Protein AF-A0A1I4RBH1-F1 (afdb_monomer_lite)

pLDDT: mean 84.4, std 18.64, range [40.0, 98.69]

Foldseek 3Di:
DPPVVVVVVVVVVVPPPPPPPPPDPPDPWFWEAEDEDDDVQKQKAWQDKQNHGDPGRGDDTDGFFKIKTKIKIKGKAWDADPVGDTDDIFIKIWIWIKDIDGGGIPWYKYWYWDDDRPDIWIFIATPVRDTDTTTDTPDMDGDD

Structure (mmCIF, N/CA/C/O backbone):
data_AF-A0A1I4RBH1-F1
#
_entry.id   AF-A0A1I4RBH1-F1
#
loop_
_atom_site.group_PDB
_atom_site.id
_atom_site.type_symbol
_atom_site.label_atom_id
_atom_site.label_alt_id
_atom_site.label_comp_id
_atom_site.label_asym_id
_atom_site.label_entity_id
_atom_site.label_seq_id
_atom_site.pdbx_PDB_ins_code
_atom_site.Cartn_x
_atom_site.Cartn_y
_atom_site.Cartn_z
_atom_site.occupancy
_atom_site.B_iso_or_equiv
_atom_site.auth_seq_id
_atom_site.auth_comp_id
_atom_site.auth_asym_id
_atom_site.auth_atom_id
_atom_site.pdbx_PDB_model_num
ATOM 1 N N . MET A 1 1 ? -71.402 20.480 -3.130 1.00 47.84 1 MET A N 1
ATOM 2 C CA . MET A 1 1 ? -70.540 19.330 -2.760 1.00 47.84 1 MET A CA 1
ATOM 3 C C . MET A 1 1 ? -69.214 19.268 -3.555 1.00 47.84 1 MET A C 1
ATOM 5 O O . MET A 1 1 ? -68.746 18.181 -3.854 1.00 47.84 1 MET A O 1
ATOM 9 N N . HIS A 1 2 ? -68.561 20.393 -3.903 1.00 45.41 2 HIS A N 1
ATOM 10 C CA . HIS A 1 2 ? -67.385 20.380 -4.813 1.00 45.41 2 HIS A CA 1
ATOM 11 C C . HIS A 1 2 ? -66.142 21.148 -4.323 1.00 45.41 2 HIS A C 1
ATOM 13 O O . HIS A 1 2 ? -65.119 21.128 -4.995 1.00 45.41 2 HIS A O 1
ATOM 19 N N . ARG A 1 3 ? -66.178 21.797 -3.149 1.00 41.53 3 ARG A N 1
ATOM 20 C CA . ARG A 1 3 ? -65.044 22.612 -2.660 1.00 41.53 3 ARG A CA 1
ATOM 21 C C . ARG A 1 3 ? -64.113 21.910 -1.659 1.00 41.53 3 ARG A C 1
ATOM 23 O O . ARG A 1 3 ? -63.042 22.428 -1.386 1.00 41.53 3 ARG A O 1
ATOM 30 N N . LEU A 1 4 ? -64.475 20.718 -1.176 1.00 43.75 4 LEU A N 1
ATOM 31 C CA . LEU A 1 4 ? -63.682 19.934 -0.209 1.00 43.75 4 LEU A CA 1
ATOM 32 C C . LEU A 1 4 ? -62.734 18.908 -0.863 1.00 43.75 4 LEU A C 1
ATOM 34 O O . LEU A 1 4 ? -61.844 18.388 -0.203 1.00 43.75 4 LEU A O 1
ATOM 38 N N . CYS A 1 5 ? -62.892 18.619 -2.161 1.00 40.44 5 CYS A N 1
ATOM 39 C CA . CYS A 1 5 ? -62.056 17.637 -2.867 1.00 40.44 5 CYS A CA 1
ATOM 40 C C . CYS A 1 5 ? -60.734 18.244 -3.385 1.00 40.44 5 CYS A C 1
ATOM 42 O O . CYS A 1 5 ? -59.743 17.535 -3.558 1.00 40.44 5 CYS A O 1
ATOM 44 N N . LEU A 1 6 ? -60.699 19.568 -3.592 1.00 40.00 6 LEU A N 1
ATOM 45 C CA . LEU A 1 6 ? -59.521 20.263 -4.122 1.00 40.00 6 LEU A CA 1
ATOM 46 C C . LEU A 1 6 ? -58.428 20.456 -3.060 1.00 40.00 6 LEU A C 1
ATOM 48 O O . LEU A 1 6 ? -57.246 20.384 -3.376 1.00 40.00 6 LEU A O 1
ATOM 52 N N . THR A 1 7 ? -58.811 20.654 -1.796 1.00 43.16 7 THR A N 1
ATOM 53 C CA . THR A 1 7 ? -57.859 20.818 -0.689 1.00 43.16 7 THR A CA 1
ATOM 54 C C . THR A 1 7 ? -57.212 19.494 -0.287 1.00 43.16 7 THR A C 1
ATOM 56 O O . THR A 1 7 ? -56.021 19.477 0.002 1.00 43.16 7 THR A O 1
ATOM 59 N N . TYR A 1 8 ? -57.936 18.370 -0.374 1.00 42.09 8 TYR A N 1
ATOM 60 C CA . TYR A 1 8 ? -57.414 17.047 -0.002 1.00 42.09 8 TYR A CA 1
ATOM 61 C C . TYR A 1 8 ? -56.321 16.529 -0.953 1.00 42.09 8 TYR A C 1
ATOM 63 O O . TYR A 1 8 ? -55.384 15.861 -0.522 1.00 42.09 8 TYR A O 1
ATOM 71 N N . ARG A 1 9 ? -56.384 16.878 -2.247 1.00 41.53 9 ARG A N 1
ATOM 72 C CA . ARG A 1 9 ? -55.347 16.494 -3.223 1.00 41.53 9 ARG A CA 1
ATOM 73 C C . ARG A 1 9 ? -54.033 17.261 -3.060 1.00 41.53 9 ARG A C 1
ATOM 75 O O . ARG A 1 9 ? -52.993 16.741 -3.448 1.00 41.53 9 ARG A O 1
ATOM 82 N N . ILE A 1 10 ? -54.065 18.462 -2.483 1.00 50.62 10 ILE A N 1
ATOM 83 C CA . ILE A 1 10 ? -52.866 19.296 -2.314 1.00 50.62 10 ILE A CA 1
ATOM 84 C C . ILE A 1 10 ? -52.103 18.901 -1.040 1.00 50.62 10 ILE A C 1
ATOM 86 O O . ILE A 1 10 ? -50.875 18.922 -1.033 1.00 50.62 10 ILE A O 1
ATOM 90 N N . THR A 1 11 ? -52.795 18.454 0.014 1.00 48.56 11 THR A N 1
ATOM 91 C CA . THR A 1 11 ? -52.140 18.074 1.280 1.00 48.56 11 THR A CA 1
ATOM 92 C C . THR A 1 11 ? -51.386 16.741 1.201 1.00 48.56 11 THR A C 1
ATOM 94 O O . THR A 1 11 ? -50.403 16.559 1.911 1.00 48.56 11 THR A O 1
ATOM 97 N N . VAL A 1 12 ? -51.781 15.821 0.313 1.00 52.69 12 VAL A N 1
ATOM 98 C CA . VAL A 1 12 ? -51.111 14.510 0.169 1.00 52.69 12 VAL A CA 1
ATOM 99 C C . VAL A 1 12 ? -49.799 14.606 -0.628 1.00 52.69 12 VAL A C 1
ATOM 101 O O . VAL A 1 12 ? -48.918 13.769 -0.460 1.00 52.69 12 VAL A O 1
ATOM 104 N N . LEU A 1 13 ? -49.609 15.653 -1.442 1.00 50.00 13 LEU A N 1
ATOM 105 C CA . LEU A 1 13 ? -48.399 15.807 -2.262 1.00 50.00 13 LEU A CA 1
ATOM 106 C C . LEU A 1 13 ? -47.188 16.360 -1.483 1.00 50.00 13 LEU A C 1
ATOM 108 O O . LEU A 1 13 ? -46.052 16.180 -1.911 1.00 50.00 13 LEU A O 1
ATOM 112 N N . LEU A 1 14 ? -47.411 17.012 -0.335 1.00 50.78 14 LEU A N 1
ATOM 113 C CA . LEU A 1 14 ? -46.341 17.593 0.491 1.00 50.78 14 LEU A CA 1
ATOM 114 C C . LEU A 1 14 ? -45.746 16.620 1.523 1.00 50.78 14 LEU A C 1
ATOM 116 O O . LEU A 1 14 ? -44.719 16.928 2.121 1.00 50.78 14 LEU A O 1
ATOM 120 N N . LEU A 1 15 ? -46.340 15.437 1.705 1.00 50.38 15 LEU A N 1
ATOM 121 C CA . LEU A 1 15 ? -45.905 14.444 2.696 1.00 50.38 15 LEU A CA 1
ATOM 122 C C . LEU A 1 15 ? -45.089 13.284 2.088 1.00 50.38 15 LEU A C 1
ATOM 124 O O . LEU A 1 15 ? -44.975 12.225 2.695 1.00 50.38 15 LEU A O 1
ATOM 128 N N . GLY A 1 16 ? -44.550 13.454 0.875 1.00 50.75 16 GLY A N 1
ATOM 129 C CA . GLY A 1 16 ? -43.801 12.411 0.156 1.00 50.75 16 GLY A CA 1
ATOM 130 C C . GLY A 1 16 ? -42.277 12.579 0.127 1.00 50.75 16 GLY A C 1
ATOM 131 O O . GLY A 1 16 ? -41.584 11.686 -0.349 1.00 50.75 16 GLY A O 1
ATOM 132 N N . LEU A 1 17 ? -41.731 13.703 0.608 1.00 58.59 17 LEU A N 1
ATOM 133 C CA . LEU A 1 17 ? -40.315 14.068 0.401 1.00 58.59 17 LEU A CA 1
ATOM 134 C C . LEU A 1 17 ? -39.402 13.891 1.628 1.00 58.59 17 LEU A C 1
ATOM 136 O O . LEU A 1 17 ? -38.249 14.308 1.600 1.00 58.59 17 LEU A O 1
ATOM 140 N N . LEU A 1 18 ? -39.873 13.241 2.694 1.00 58.62 18 LEU A N 1
ATOM 141 C CA . LEU A 1 18 ? -39.123 13.080 3.951 1.00 58.62 18 LEU A CA 1
ATOM 142 C C . LEU A 1 18 ? -38.600 11.657 4.193 1.00 58.62 18 LEU A C 1
ATOM 144 O O . LEU A 1 18 ? -38.509 11.207 5.329 1.00 58.62 18 LEU A O 1
ATOM 148 N N . VAL A 1 19 ? -38.193 10.954 3.135 1.00 54.59 19 VAL A N 1
ATOM 149 C CA . VAL A 1 19 ? -37.407 9.716 3.275 1.00 54.59 19 VAL A CA 1
ATOM 150 C C . VAL A 1 19 ? -36.052 9.911 2.608 1.00 54.59 19 VAL A C 1
ATOM 152 O O . VAL A 1 19 ? -35.710 9.304 1.598 1.00 54.59 19 VAL A O 1
ATOM 155 N N . CYS A 1 20 ? -35.257 10.805 3.192 1.00 55.03 20 CYS A N 1
ATOM 156 C CA . CYS A 1 20 ? -33.817 10.778 3.001 1.00 55.03 20 CYS A CA 1
ATOM 157 C C . CYS A 1 20 ? -33.286 9.621 3.860 1.00 55.03 20 CYS A C 1
ATOM 159 O O . CYS A 1 20 ? -32.873 9.816 5.001 1.00 55.03 20 CYS A O 1
ATOM 161 N N . SER A 1 21 ? -33.368 8.388 3.354 1.00 49.25 21 SER A N 1
ATOM 162 C CA . SER A 1 21 ? -32.674 7.246 3.954 1.00 49.25 21 SER A CA 1
ATOM 163 C C . SER A 1 21 ? -31.169 7.413 3.741 1.00 49.25 21 SER A C 1
ATOM 165 O O . SER A 1 21 ? -30.560 6.733 2.920 1.00 49.25 21 SER A O 1
ATOM 167 N N . ILE A 1 22 ? -30.549 8.328 4.488 1.00 58.50 22 ILE A N 1
ATOM 168 C CA . ILE A 1 22 ? -29.103 8.326 4.715 1.00 58.50 22 ILE A CA 1
ATOM 169 C C . ILE A 1 22 ? -28.840 7.216 5.736 1.00 58.50 22 ILE A C 1
ATOM 171 O O . ILE A 1 22 ? -28.573 7.449 6.909 1.00 58.50 22 ILE A O 1
ATOM 175 N N . THR A 1 23 ? -28.967 5.966 5.305 1.00 56.62 23 THR A N 1
ATOM 176 C CA . THR A 1 23 ? -28.411 4.828 6.042 1.00 56.62 23 THR A CA 1
ATOM 177 C C . THR A 1 23 ? -26.976 4.656 5.591 1.00 56.62 23 THR A C 1
ATOM 179 O O . THR A 1 23 ? -26.714 3.811 4.752 1.00 56.62 23 THR A O 1
ATOM 182 N N . LEU A 1 24 ? -26.064 5.480 6.106 1.00 57.91 24 LEU A N 1
ATOM 183 C CA . LEU A 1 24 ? -24.624 5.190 6.163 1.00 57.91 24 LEU A CA 1
ATOM 184 C C . LEU A 1 24 ? -23.987 6.052 7.262 1.00 57.91 24 LEU A C 1
ATOM 186 O O . LEU A 1 24 ? -23.116 6.877 7.013 1.00 57.91 24 LEU A O 1
ATOM 190 N N . ALA A 1 25 ? -24.440 5.866 8.499 1.00 54.72 25 ALA A N 1
ATOM 191 C CA . ALA A 1 25 ? -23.584 6.129 9.646 1.00 54.72 25 ALA A CA 1
ATOM 192 C C . ALA A 1 25 ? -22.989 4.777 10.044 1.00 54.72 25 ALA A C 1
ATOM 194 O O . ALA A 1 25 ? -23.582 4.035 10.827 1.00 54.72 25 ALA A O 1
ATOM 195 N N . SER A 1 26 ? -21.849 4.412 9.449 1.00 54.31 26 SER A N 1
ATOM 196 C CA . SER A 1 26 ? -20.964 3.481 10.141 1.00 54.31 26 SER A CA 1
ATOM 197 C C . SER A 1 26 ? -20.619 4.125 11.489 1.00 54.31 26 SER A C 1
ATOM 199 O O . SER A 1 26 ? -20.503 5.351 11.585 1.00 54.31 26 SER A O 1
ATOM 201 N N . SER A 1 27 ? -20.651 3.341 12.569 1.00 54.06 27 SER A N 1
ATOM 202 C CA . SER A 1 27 ? -20.648 3.913 13.916 1.00 54.06 27 SER A CA 1
ATOM 203 C C . SER A 1 27 ? -19.402 4.788 14.113 1.00 54.06 27 SER A C 1
ATOM 205 O O . SER A 1 27 ? -18.292 4.352 13.786 1.00 54.06 27 SER A O 1
ATOM 207 N N . PRO A 1 28 ? -19.547 6.028 14.621 1.00 50.75 28 PRO A N 1
ATOM 208 C CA . PRO A 1 28 ? -18.403 6.894 14.851 1.00 50.75 28 PRO A CA 1
ATOM 209 C C . PRO A 1 28 ? -17.527 6.254 15.933 1.00 50.75 28 PRO A C 1
ATOM 211 O O . PRO A 1 28 ? -17.866 6.280 17.112 1.00 50.75 28 PRO A O 1
ATOM 214 N N . GLY A 1 29 ? -16.421 5.633 15.519 1.00 56.47 29 GLY A N 1
ATOM 215 C CA . GLY A 1 29 ? -15.362 5.174 16.422 1.00 56.47 29 GLY A CA 1
ATOM 216 C C . GLY A 1 29 ? -14.904 3.722 16.281 1.00 56.47 29 GLY A C 1
ATOM 217 O O . GLY A 1 29 ? -13.880 3.392 16.867 1.00 56.47 29 GLY A O 1
ATOM 218 N N . SER A 1 30 ? -15.588 2.859 15.517 1.00 64.62 30 SER A N 1
ATOM 219 C CA . SER A 1 30 ? -15.127 1.467 15.299 1.00 64.62 30 SER A CA 1
ATOM 220 C C . SER A 1 30 ? -14.364 1.258 13.988 1.00 64.62 30 SER A C 1
ATOM 222 O O . SER A 1 30 ? -13.654 0.262 13.829 1.00 64.62 30 SER A O 1
ATOM 224 N N . ASP A 1 31 ? -14.489 2.210 13.066 1.00 82.38 31 ASP A N 1
ATOM 225 C CA . ASP A 1 31 ? -13.928 2.080 11.734 1.00 82.38 31 ASP A CA 1
ATOM 226 C C . ASP A 1 31 ? -12.428 2.390 11.695 1.00 82.38 31 ASP A C 1
ATOM 228 O O . ASP A 1 31 ? -11.896 3.259 12.392 1.00 82.38 31 ASP A O 1
ATOM 232 N N . VAL A 1 32 ? -11.759 1.683 10.799 1.00 91.75 32 VAL A N 1
ATOM 233 C CA . VAL A 1 32 ? -10.383 1.864 10.379 1.00 91.75 32 VAL A CA 1
ATOM 234 C C . VAL A 1 32 ? -10.383 2.498 9.001 1.00 91.75 32 VAL A C 1
ATOM 236 O O . VAL A 1 32 ? -11.044 2.023 8.073 1.00 91.75 32 VAL A O 1
ATOM 239 N N . THR A 1 33 ? -9.576 3.543 8.838 1.00 92.00 33 THR A N 1
ATOM 240 C CA . THR A 1 33 ? -9.376 4.169 7.530 1.00 92.00 33 THR A CA 1
ATOM 241 C C . THR A 1 33 ? -8.055 3.724 6.919 1.00 92.00 33 THR A C 1
ATOM 243 O O . THR A 1 33 ? -6.994 3.933 7.509 1.00 92.00 33 THR A O 1
ATOM 246 N N . LEU A 1 34 ? -8.107 3.194 5.695 1.00 95.88 34 LEU A N 1
ATOM 247 C CA . LEU A 1 34 ? -6.926 2.995 4.857 1.00 95.88 34 LEU A CA 1
ATOM 248 C C . LEU A 1 34 ? -6.906 3.974 3.693 1.00 95.88 34 LEU A C 1
ATOM 250 O O . LEU A 1 34 ? -7.843 4.038 2.897 1.00 95.88 34 LEU A O 1
ATOM 254 N N . GLN A 1 35 ? -5.791 4.680 3.547 1.00 96.88 35 GLN A N 1
ATOM 255 C CA . GLN A 1 35 ? -5.567 5.583 2.427 1.00 96.88 35 GLN A CA 1
ATOM 256 C C . GLN A 1 35 ? -4.493 5.032 1.494 1.00 96.88 35 GLN A C 1
ATOM 258 O O . GLN A 1 35 ? -3.407 4.654 1.926 1.00 96.88 35 GLN A O 1
ATOM 263 N N . LEU A 1 36 ? -4.792 5.021 0.197 1.00 98.12 36 LEU A N 1
ATOM 264 C CA . LEU A 1 36 ? -3.824 4.706 -0.850 1.00 98.12 36 LEU A CA 1
ATOM 265 C C . LEU A 1 36 ? -3.089 5.987 -1.245 1.00 98.12 36 LEU A C 1
ATOM 267 O O . LEU A 1 36 ? -3.721 6.957 -1.665 1.00 98.12 36 LEU A O 1
ATOM 271 N N . HIS A 1 37 ? -1.766 5.999 -1.110 1.00 96.44 37 HIS A N 1
ATOM 272 C CA . HIS A 1 37 ? -0.948 7.164 -1.422 1.00 96.44 37 HIS A CA 1
ATOM 273 C C . HIS A 1 37 ? -0.374 7.058 -2.839 1.00 96.44 37 HIS A C 1
ATOM 275 O O . HIS A 1 37 ? 0.657 6.421 -3.065 1.00 96.44 37 HIS A O 1
ATOM 281 N N . ASN A 1 38 ? -1.065 7.685 -3.789 1.00 94.69 38 ASN A N 1
ATOM 282 C CA . ASN A 1 38 ? -0.606 7.811 -5.171 1.00 94.69 38 ASN A CA 1
ATOM 283 C C . ASN A 1 38 ? 0.548 8.808 -5.276 1.00 94.69 38 ASN A C 1
ATOM 285 O O . ASN A 1 38 ? 0.616 9.777 -4.520 1.00 94.69 38 ASN A O 1
ATOM 289 N N . SER A 1 39 ? 1.440 8.586 -6.234 1.00 91.94 39 SER A N 1
ATOM 290 C CA . SER A 1 39 ? 2.561 9.480 -6.522 1.00 91.94 39 SER A CA 1
ATOM 291 C C . SER A 1 39 ? 2.802 9.556 -8.027 1.00 91.94 39 SER A C 1
ATOM 293 O O . SER A 1 39 ? 2.202 8.821 -8.812 1.00 91.94 39 SER A O 1
ATOM 295 N N . THR A 1 40 ? 3.652 10.480 -8.466 1.00 89.69 40 THR A N 1
ATOM 296 C CA . THR A 1 40 ? 3.926 10.669 -9.893 1.00 89.69 40 THR A CA 1
ATOM 297 C C . THR A 1 40 ? 4.404 9.366 -10.543 1.00 89.69 40 THR A C 1
ATOM 299 O O . 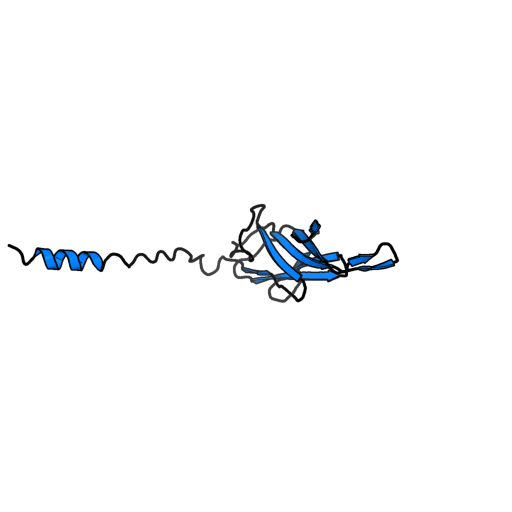THR A 1 40 ? 5.415 8.791 -10.142 1.00 89.69 40 THR A O 1
ATOM 302 N N . GLY A 1 41 ? 3.670 8.898 -11.557 1.00 90.25 41 GLY A N 1
ATOM 303 C CA . GLY A 1 41 ? 3.980 7.666 -12.291 1.00 90.25 41 GLY A CA 1
ATOM 304 C C . GLY A 1 41 ? 3.622 6.359 -11.567 1.00 90.25 41 GLY A C 1
ATOM 305 O O . GLY A 1 41 ? 3.990 5.293 -12.067 1.00 90.25 41 GLY A O 1
ATOM 306 N N . ILE A 1 42 ? 2.931 6.423 -10.419 1.00 95.50 42 ILE A N 1
ATOM 307 C CA . ILE A 1 42 ? 2.411 5.268 -9.675 1.00 95.50 42 ILE A CA 1
ATOM 308 C C . ILE A 1 42 ? 0.964 5.530 -9.239 1.00 95.50 42 ILE A C 1
ATOM 310 O O . ILE A 1 42 ? 0.681 6.401 -8.416 1.00 95.50 42 ILE A O 1
ATOM 314 N N . GLU A 1 43 ? 0.053 4.698 -9.728 1.00 97.19 43 GLU A N 1
ATOM 315 C CA . GLU A 1 43 ? -1.350 4.673 -9.342 1.00 97.19 43 GLU A CA 1
ATOM 316 C C . GLU A 1 43 ? -1.663 3.400 -8.541 1.00 97.19 43 GLU A C 1
ATOM 318 O O . GLU A 1 43 ? -1.409 2.277 -8.971 1.00 97.19 43 GLU A O 1
ATOM 323 N N . LEU A 1 44 ? -2.244 3.574 -7.362 1.00 98.12 44 LEU A N 1
ATOM 324 C CA . LEU A 1 44 ? -2.716 2.536 -6.462 1.00 98.12 44 LEU A CA 1
ATOM 325 C C . LEU A 1 44 ? -4.241 2.523 -6.454 1.00 98.12 44 LEU A C 1
ATOM 327 O O . LEU A 1 44 ? -4.892 3.556 -6.281 1.00 98.1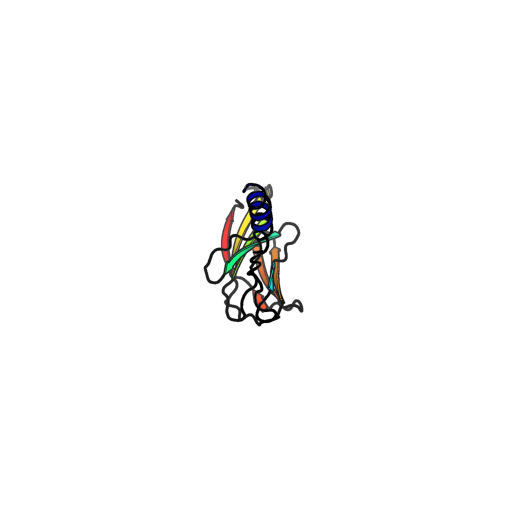2 44 LEU A O 1
ATOM 331 N N . ARG A 1 45 ? -4.814 1.326 -6.573 1.00 98.12 45 ARG A N 1
ATOM 332 C CA . ARG A 1 45 ? -6.253 1.089 -6.433 1.00 98.12 45 ARG A CA 1
ATOM 333 C C . ARG A 1 45 ? -6.521 -0.079 -5.501 1.00 98.12 45 ARG A C 1
ATOM 335 O O . ARG A 1 45 ? -5.795 -1.077 -5.513 1.00 98.12 45 ARG A O 1
ATOM 342 N N . ALA A 1 46 ? -7.601 0.019 -4.737 1.00 98.06 46 ALA A N 1
ATOM 343 C CA . ALA A 1 46 ? -8.105 -1.104 -3.963 1.00 98.06 46 ALA A CA 1
ATOM 344 C C . ALA A 1 46 ? -8.421 -2.274 -4.905 1.00 98.06 46 ALA A C 1
ATOM 346 O O . ALA A 1 46 ? -9.019 -2.079 -5.963 1.00 98.06 46 ALA A O 1
ATOM 347 N N . TRP A 1 47 ? -7.999 -3.488 -4.538 1.00 97.94 47 TRP A N 1
ATOM 348 C CA . TRP A 1 47 ? -8.236 -4.670 -5.366 1.00 97.94 47 TRP A CA 1
ATOM 349 C C . TRP A 1 47 ? -9.080 -5.721 -4.662 1.00 97.94 47 TRP A C 1
ATOM 351 O O . TRP A 1 47 ? -10.174 -6.031 -5.135 1.00 97.94 47 TRP A O 1
ATOM 361 N N . ARG A 1 48 ? -8.617 -6.259 -3.527 1.00 98.31 48 ARG A N 1
ATOM 362 C CA . ARG A 1 48 ? -9.404 -7.206 -2.724 1.00 98.31 48 ARG A CA 1
ATOM 363 C C . ARG A 1 48 ? -9.274 -6.928 -1.234 1.00 98.31 48 ARG A C 1
ATOM 365 O O . ARG A 1 48 ? -8.206 -6.549 -0.763 1.00 98.31 48 ARG A O 1
ATOM 372 N N . ILE A 1 49 ? -10.359 -7.178 -0.506 1.00 98.00 49 ILE A N 1
ATOM 373 C CA . ILE A 1 49 ? -10.387 -7.242 0.960 1.00 98.00 49 ILE A CA 1
ATOM 374 C C . ILE A 1 49 ? -10.885 -8.628 1.328 1.00 98.00 49 ILE A C 1
ATOM 376 O O . ILE A 1 49 ? -11.962 -9.025 0.891 1.00 98.00 49 ILE A O 1
ATOM 380 N N . ASN A 1 50 ? -10.102 -9.386 2.091 1.00 97.31 50 ASN A N 1
ATOM 381 C CA . ASN A 1 50 ? -10.455 -10.740 2.524 1.00 97.31 50 ASN A CA 1
ATOM 382 C C . ASN A 1 50 ? -10.872 -11.641 1.348 1.00 97.31 50 ASN A C 1
ATOM 384 O O . ASN A 1 50 ? -11.786 -12.455 1.444 1.00 97.31 50 ASN A O 1
ATOM 388 N N . GLY A 1 51 ? -10.206 -11.468 0.202 1.00 97.31 51 GLY A N 1
ATOM 389 C CA . GLY A 1 51 ? -10.507 -12.204 -1.022 1.00 97.31 51 GLY A CA 1
ATOM 390 C C . GLY A 1 51 ? -11.732 -11.708 -1.798 1.00 97.31 51 GLY A C 1
ATOM 391 O O . GLY A 1 51 ? -12.006 -12.266 -2.854 1.00 97.31 51 GLY A O 1
ATOM 392 N N . GLN A 1 52 ? -12.424 -10.650 -1.372 1.00 97.81 52 GLN A N 1
ATOM 393 C CA . GLN A 1 52 ? -13.555 -10.052 -2.093 1.00 97.81 52 GLN A CA 1
ATOM 394 C C . GLN A 1 52 ? -13.105 -8.880 -2.965 1.00 97.81 52 GLN A C 1
ATOM 396 O O . GLN A 1 52 ? -12.455 -7.955 -2.473 1.00 97.81 52 GLN A O 1
ATOM 401 N N . ALA A 1 53 ? -13.454 -8.914 -4.253 1.00 96.94 53 ALA A N 1
ATOM 402 C CA . ALA A 1 53 ? -13.081 -7.878 -5.212 1.00 96.94 53 ALA A CA 1
ATOM 403 C C . ALA A 1 53 ? -13.738 -6.533 -4.883 1.00 96.94 53 ALA A C 1
ATOM 405 O O . ALA A 1 53 ? -14.931 -6.460 -4.599 1.00 96.94 53 ALA A O 1
ATOM 406 N N . GLN A 1 54 ? -12.945 -5.471 -4.955 1.00 96.25 54 GLN A N 1
ATOM 407 C CA . GLN A 1 54 ? -13.399 -4.105 -4.753 1.00 96.25 54 GLN A CA 1
ATOM 408 C C . GLN A 1 54 ? -13.687 -3.455 -6.104 1.00 96.25 54 GLN A C 1
ATOM 410 O O . GLN A 1 54 ? -12.927 -3.611 -7.058 1.00 96.25 54 GLN A O 1
ATOM 415 N N . ARG A 1 55 ? -14.809 -2.736 -6.190 1.00 91.56 55 ARG A N 1
ATOM 416 C CA . ARG A 1 55 ? -15.192 -1.975 -7.395 1.00 91.56 55 ARG A CA 1
ATOM 417 C C . ARG A 1 55 ? -14.694 -0.533 -7.364 1.00 91.56 55 ARG A C 1
ATOM 419 O O . ARG A 1 55 ? -14.607 0.106 -8.405 1.00 91.56 55 ARG A O 1
ATOM 426 N N . GLN A 1 56 ? -14.410 -0.025 -6.170 1.00 93.25 56 GLN A N 1
ATOM 427 C CA . GLN A 1 56 ? -14.017 1.359 -5.945 1.00 93.25 56 GLN A CA 1
ATOM 428 C C . GLN A 1 56 ? -12.500 1.522 -6.030 1.00 93.25 56 GLN A C 1
ATOM 430 O O . GLN A 1 56 ? -11.744 0.586 -5.781 1.00 93.25 56 GLN A O 1
ATOM 435 N N . LEU A 1 57 ? -12.051 2.742 -6.335 1.00 94.75 57 LEU A N 1
ATOM 436 C CA . LEU A 1 57 ? -10.623 3.078 -6.379 1.00 94.75 57 LEU A CA 1
ATOM 437 C C . LEU A 1 57 ? -9.966 3.022 -4.992 1.00 94.75 57 LEU A C 1
ATOM 439 O O . LEU A 1 57 ? -8.773 2.755 -4.880 1.00 94.75 57 LEU A O 1
ATOM 443 N N . ARG A 1 58 ? -10.744 3.273 -3.936 1.00 96.38 58 ARG A N 1
ATOM 444 C CA . ARG A 1 58 ? -10.299 3.338 -2.539 1.00 96.38 58 ARG A CA 1
ATOM 445 C C . ARG A 1 58 ? -10.889 2.176 -1.750 1.00 96.38 58 ARG A C 1
ATOM 447 O O . ARG A 1 58 ? -11.934 1.645 -2.122 1.00 96.38 58 ARG A O 1
ATOM 454 N N . PHE A 1 59 ? -10.241 1.812 -0.648 1.00 95.62 59 PHE A N 1
ATOM 455 C CA . PHE A 1 59 ? -10.861 0.906 0.309 1.00 95.62 59 PHE A CA 1
ATOM 456 C C . PHE A 1 59 ? -12.021 1.622 1.020 1.00 95.62 59 PHE A C 1
ATOM 458 O O . PHE A 1 59 ? -11.889 2.810 1.331 1.00 95.62 59 PHE A O 1
ATOM 465 N N . PRO A 1 60 ? -13.153 0.940 1.261 1.00 93.19 60 PRO A N 1
ATOM 466 C CA . PRO A 1 60 ? -14.160 1.442 2.186 1.00 93.19 60 PRO A CA 1
ATOM 467 C C . PRO A 1 60 ? -13.586 1.490 3.615 1.00 93.19 60 PRO A C 1
ATOM 469 O O . PRO A 1 60 ? -12.568 0.841 3.881 1.00 93.19 60 PRO A O 1
ATOM 472 N N . PRO A 1 61 ? -14.237 2.211 4.544 1.00 90.75 61 PRO A N 1
ATOM 473 C CA . PRO A 1 61 ? -13.979 2.035 5.968 1.00 90.75 61 PRO A CA 1
ATOM 474 C C . PRO A 1 61 ? -14.066 0.550 6.339 1.00 90.75 61 PRO A C 1
ATOM 476 O O . PRO A 1 61 ? -14.971 -0.157 5.886 1.00 90.75 61 PRO A O 1
ATOM 479 N N . LEU A 1 62 ? -13.092 0.068 7.108 1.00 92.81 62 LEU A N 1
ATOM 480 C CA . LEU A 1 62 ? -13.038 -1.319 7.568 1.00 92.81 62 LEU A CA 1
ATOM 481 C C . LEU A 1 62 ? -13.359 -1.383 9.049 1.00 92.81 62 LEU A C 1
ATOM 483 O O . LEU A 1 62 ? -13.071 -0.453 9.783 1.00 92.81 62 LEU A O 1
ATOM 487 N N . GLN A 1 63 ? -13.900 -2.502 9.503 1.00 92.81 63 GLN A N 1
ATOM 488 C CA . GLN A 1 63 ? -13.975 -2.768 10.935 1.00 92.81 63 GLN A CA 1
ATOM 489 C C . GLN A 1 63 ? -12.575 -3.066 11.491 1.00 92.81 63 GLN A C 1
ATOM 491 O O . GLN A 1 63 ? -11.657 -3.401 10.743 1.00 92.81 63 GLN A O 1
ATOM 496 N N . ALA A 1 64 ? -12.402 -2.946 12.805 1.00 94.62 64 ALA A N 1
ATOM 497 C CA . ALA A 1 64 ? -11.184 -3.412 13.459 1.00 94.62 64 ALA A CA 1
ATOM 498 C C . ALA A 1 64 ? -11.057 -4.945 13.385 1.00 94.62 64 ALA A C 1
ATOM 500 O O . ALA A 1 64 ? -12.057 -5.665 13.404 1.00 94.62 64 ALA A O 1
ATOM 501 N N . GLY A 1 65 ? -9.821 -5.443 13.351 1.00 95.19 65 GLY A N 1
ATOM 502 C CA . GLY A 1 65 ? -9.511 -6.870 13.285 1.00 95.19 65 GLY A CA 1
ATOM 503 C C . GLY A 1 65 ? -8.539 -7.229 12.165 1.00 95.19 65 GLY A C 1
ATOM 504 O O . GLY A 1 65 ? -7.882 -6.370 11.576 1.00 95.19 65 GLY A O 1
ATOM 505 N N . GLU A 1 66 ? -8.413 -8.528 11.896 1.00 97.25 66 GLU A N 1
ATOM 506 C CA . GLU A 1 66 ? -7.497 -9.034 10.877 1.00 97.25 66 GLU A CA 1
ATOM 507 C C . GLU A 1 66 ? -8.075 -8.892 9.464 1.00 97.25 66 GLU A C 1
ATOM 509 O O . GLU A 1 66 ? -9.182 -9.349 9.166 1.00 97.25 66 GLU A O 1
ATOM 514 N N . HIS A 1 67 ? -7.281 -8.316 8.562 1.00 97.38 67 HIS A N 1
ATOM 515 C CA . HIS A 1 67 ? -7.615 -8.193 7.151 1.00 97.38 67 HIS A CA 1
ATOM 516 C C . HIS A 1 67 ? -6.487 -8.687 6.248 1.00 97.38 67 HIS A C 1
ATOM 518 O O . HIS A 1 67 ? -5.306 -8.419 6.466 1.00 97.38 67 HIS A O 1
ATOM 524 N N . ARG A 1 68 ? -6.876 -9.355 5.160 1.00 97.62 68 ARG A N 1
ATOM 525 C CA . ARG A 1 68 ? -6.017 -9.623 4.004 1.00 97.62 68 ARG A CA 1
ATOM 526 C C . ARG A 1 68 ? -6.320 -8.604 2.919 1.00 97.62 68 ARG A C 1
ATOM 528 O O . ARG A 1 68 ? -7.433 -8.573 2.392 1.00 97.62 68 ARG A O 1
ATOM 535 N N . LEU A 1 69 ? -5.328 -7.788 2.586 1.00 98.50 69 LEU A N 1
ATOM 536 C CA . LEU A 1 69 ? -5.479 -6.671 1.663 1.00 98.50 69 LEU A CA 1
ATOM 537 C C . LEU A 1 69 ? -4.658 -6.905 0.399 1.00 98.50 69 LEU A C 1
ATOM 539 O O . LEU A 1 69 ? -3.476 -7.246 0.456 1.00 98.50 69 LEU A O 1
ATOM 543 N N . GLU A 1 70 ? -5.288 -6.667 -0.745 1.00 98.69 70 GLU A N 1
ATOM 544 C CA . GLU A 1 70 ? -4.616 -6.633 -2.037 1.00 98.69 70 GLU A CA 1
ATOM 545 C C . GLU A 1 70 ? -4.830 -5.281 -2.704 1.00 98.69 70 GLU A C 1
ATOM 547 O O . GLU A 1 70 ? -5.941 -4.739 -2.721 1.00 98.69 70 GLU A O 1
ATOM 552 N N . VAL A 1 71 ? -3.759 -4.766 -3.298 1.00 98.56 71 VAL A N 1
ATOM 553 C CA . VAL A 1 71 ? -3.717 -3.463 -3.956 1.00 98.56 71 VAL A CA 1
ATOM 554 C C . VAL A 1 71 ? -3.222 -3.650 -5.375 1.00 98.56 71 VAL A C 1
ATOM 556 O O . VAL A 1 71 ? -2.210 -4.304 -5.619 1.00 98.56 71 VAL A O 1
ATOM 559 N N . ARG A 1 72 ? -3.932 -3.057 -6.326 1.00 98.12 72 ARG A N 1
ATOM 560 C CA . ARG A 1 72 ? -3.473 -2.961 -7.703 1.00 98.12 72 ARG A CA 1
ATOM 561 C C . ARG A 1 72 ? -2.558 -1.748 -7.814 1.00 98.12 72 ARG A C 1
ATOM 563 O O . ARG A 1 72 ? -3.009 -0.629 -7.602 1.00 98.12 72 ARG A O 1
ATOM 570 N N . MET A 1 73 ? -1.299 -1.981 -8.159 1.00 97.62 73 MET A N 1
ATOM 571 C CA . MET A 1 73 ? -0.309 -0.951 -8.456 1.00 97.62 73 MET A CA 1
ATOM 572 C C . MET A 1 73 ? -0.101 -0.884 -9.968 1.00 97.62 73 MET A C 1
ATOM 574 O O . MET A 1 73 ? 0.368 -1.844 -10.575 1.00 97.62 73 MET A O 1
ATOM 578 N N . HIS A 1 74 ? -0.452 0.243 -10.569 1.00 97.00 74 HIS A N 1
ATOM 579 C CA . HIS A 1 74 ? -0.261 0.553 -11.977 1.00 97.00 74 HIS A CA 1
ATOM 580 C C . HIS A 1 74 ? 0.834 1.612 -12.103 1.00 97.00 74 HIS A C 1
ATOM 582 O O . HIS A 1 74 ? 0.764 2.663 -11.474 1.00 97.00 74 HIS A O 1
ATOM 588 N N . TYR A 1 75 ? 1.895 1.317 -12.842 1.00 95.69 75 TYR A N 1
ATOM 589 C CA . TYR A 1 75 ? 3.068 2.180 -12.900 1.00 95.69 75 TYR A CA 1
ATOM 590 C C . TYR A 1 75 ? 3.790 2.054 -14.232 1.00 95.69 75 TYR A C 1
ATOM 592 O O . TYR A 1 75 ? 3.791 1.001 -14.866 1.00 95.69 75 TYR A O 1
ATOM 600 N N . GLU A 1 76 ? 4.435 3.132 -14.648 1.00 91.44 76 GLU A N 1
ATOM 601 C CA . GLU A 1 76 ? 5.225 3.139 -15.874 1.00 91.44 76 GLU A CA 1
ATOM 602 C C . GLU A 1 76 ? 6.540 2.367 -15.670 1.00 91.44 76 GLU A C 1
ATOM 604 O O . GLU A 1 76 ? 7.144 2.429 -14.601 1.00 91.44 76 GLU A O 1
ATOM 609 N N . ILE A 1 77 ? 7.026 1.633 -16.664 1.00 90.56 77 ILE A N 1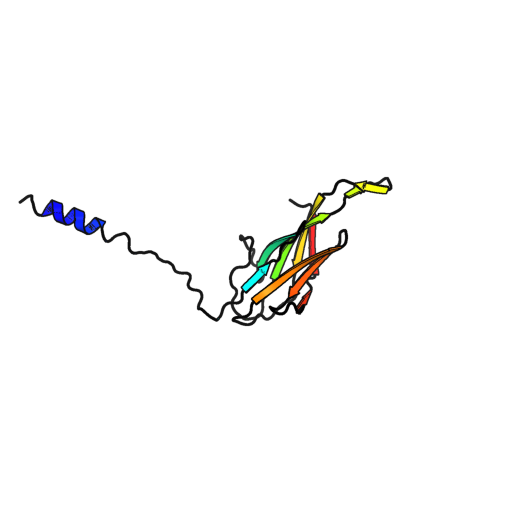
ATOM 610 C CA . ILE A 1 77 ? 8.370 1.049 -16.645 1.00 90.56 77 ILE A CA 1
ATOM 611 C C . ILE A 1 77 ? 9.136 1.430 -17.905 1.00 90.56 77 ILE A C 1
ATOM 613 O O . ILE A 1 77 ? 8.536 1.502 -18.978 1.00 90.56 77 ILE A O 1
ATOM 617 N N . PRO A 1 78 ? 10.464 1.625 -17.808 1.00 85.94 78 PRO A N 1
ATOM 618 C CA . PRO A 1 78 ? 11.274 1.874 -18.988 1.00 85.94 78 PRO A CA 1
ATOM 619 C C . PRO A 1 78 ? 11.239 0.657 -19.922 1.00 85.94 78 PRO A C 1
ATOM 621 O O . PRO A 1 78 ? 11.406 -0.499 -19.497 1.00 85.94 78 PRO A O 1
ATOM 624 N N . GLY A 1 79 ? 11.039 0.925 -21.212 1.00 82.88 79 GLY A N 1
ATOM 625 C CA . GLY A 1 79 ? 11.170 -0.078 -22.258 1.00 82.88 79 GLY A CA 1
ATOM 626 C C . GLY A 1 79 ? 12.611 -0.557 -22.402 1.00 82.88 79 GLY A C 1
ATOM 627 O O . GLY A 1 79 ? 13.560 0.132 -22.030 1.00 82.88 79 GLY A O 1
ATOM 628 N N . TRP A 1 80 ? 12.785 -1.743 -22.983 1.00 77.38 80 TRP A N 1
ATOM 629 C CA . TRP A 1 80 ? 14.104 -2.272 -23.332 1.00 77.38 80 TRP A CA 1
ATOM 630 C C . TRP A 1 80 ? 14.116 -2.727 -24.788 1.00 77.38 80 TRP A C 1
ATOM 632 O O . TRP A 1 80 ? 13.250 -3.505 -25.192 1.00 77.38 80 TRP A O 1
ATOM 642 N N . ARG A 1 81 ? 15.090 -2.259 -25.574 1.00 78.69 81 ARG A N 1
ATOM 643 C CA . ARG A 1 81 ? 15.290 -2.693 -26.966 1.00 78.69 81 ARG A CA 1
ATOM 644 C C . ARG A 1 81 ? 16.250 -3.884 -27.016 1.00 78.69 81 ARG A C 1
ATOM 646 O O . ARG A 1 81 ? 17.245 -3.921 -26.299 1.00 78.69 81 ARG A O 1
ATOM 653 N N . ARG A 1 82 ? 15.990 -4.845 -27.914 1.00 72.06 82 ARG A N 1
ATOM 654 C CA . ARG A 1 82 ? 16.842 -6.043 -28.102 1.00 72.06 82 ARG A CA 1
ATOM 655 C C . ARG A 1 82 ? 18.285 -5.713 -28.513 1.00 72.06 82 ARG A C 1
ATOM 657 O O . ARG A 1 82 ? 19.166 -6.514 -28.242 1.00 72.06 82 ARG A O 1
ATOM 664 N N . SER A 1 83 ? 18.523 -4.550 -29.120 1.00 81.69 83 SER A N 1
ATOM 665 C CA . SER A 1 83 ? 19.845 -4.064 -29.544 1.00 81.69 83 SER A CA 1
ATOM 666 C C . SER A 1 83 ? 20.693 -3.458 -28.416 1.00 81.69 83 SER A C 1
ATOM 668 O O . SER A 1 83 ? 21.786 -2.979 -28.689 1.00 81.69 83 SER A O 1
ATOM 670 N N . GLY A 1 84 ? 20.196 -3.445 -27.172 1.00 63.66 84 GLY A N 1
ATOM 671 C CA . GLY A 1 84 ? 20.802 -2.693 -26.074 1.00 63.66 84 GLY A CA 1
ATOM 672 C C . GLY A 1 84 ? 20.414 -1.217 -26.165 1.00 63.66 84 GLY A C 1
ATOM 673 O O . GLY A 1 84 ? 20.782 -0.517 -27.102 1.00 63.66 84 GLY A O 1
ATOM 674 N N . GLY A 1 85 ? 19.596 -0.750 -25.223 1.00 76.38 85 GLY A N 1
ATOM 675 C CA . GLY A 1 85 ? 19.120 0.633 -25.179 1.00 76.38 85 GLY A CA 1
ATOM 676 C C . GLY A 1 85 ? 17.728 0.761 -24.568 1.00 76.38 85 GLY A C 1
ATOM 677 O O . GLY A 1 85 ? 16.964 -0.210 -24.498 1.00 76.38 85 GLY A O 1
ATOM 678 N N . PHE A 1 86 ? 17.391 1.977 -24.136 1.00 77.38 86 PHE A N 1
ATOM 679 C CA . PHE A 1 86 ? 16.060 2.289 -23.626 1.00 77.38 86 PHE A CA 1
ATOM 680 C C . PHE A 1 86 ? 15.035 2.251 -24.769 1.00 77.38 86 PHE A C 1
ATOM 682 O O . PHE A 1 86 ? 15.216 2.836 -25.840 1.00 77.38 86 PHE A O 1
ATOM 689 N N . GLY A 1 87 ? 13.973 1.483 -24.552 1.00 82.31 87 GLY A N 1
ATOM 690 C CA . GLY A 1 87 ? 12.785 1.470 -25.398 1.00 82.31 87 GLY A CA 1
ATOM 691 C C . GLY A 1 87 ? 11.736 2.444 -24.881 1.00 82.31 87 GLY A C 1
ATOM 692 O O . GLY A 1 87 ? 11.913 3.059 -23.831 1.00 82.31 87 GLY A O 1
ATOM 693 N N . GLU A 1 88 ? 10.623 2.538 -25.598 1.00 86.75 88 GLU A N 1
ATOM 694 C CA . GLU A 1 88 ? 9.468 3.308 -25.142 1.00 86.75 88 GLU A CA 1
ATOM 695 C C . GLU A 1 88 ? 8.961 2.770 -23.803 1.00 86.75 88 GLU A C 1
ATOM 697 O O . GLU A 1 88 ? 8.836 1.555 -23.590 1.00 86.75 88 GLU A O 1
ATOM 702 N N . SER A 1 89 ? 8.713 3.693 -22.880 1.00 88.38 89 SER A N 1
ATOM 703 C CA . SER A 1 89 ? 8.079 3.362 -21.618 1.00 88.38 89 SER A CA 1
ATOM 704 C C . SER A 1 89 ? 6.685 2.801 -21.858 1.00 88.38 89 SER A C 1
ATOM 706 O O . SER A 1 89 ? 5.984 3.188 -22.790 1.00 88.38 89 SER A O 1
ATOM 708 N N . HIS A 1 90 ? 6.278 1.878 -21.001 1.00 89.19 90 HIS A N 1
ATOM 709 C CA . HIS A 1 90 ? 4.940 1.306 -21.042 1.00 89.19 90 HIS A CA 1
ATOM 710 C C . HIS A 1 90 ? 4.428 1.075 -19.631 1.00 89.19 90 HIS A C 1
ATOM 712 O O . HIS A 1 90 ? 5.196 0.931 -18.677 1.00 89.19 90 HIS A O 1
ATOM 718 N N . TRP A 1 91 ? 3.110 1.023 -19.497 1.00 92.62 91 TRP A N 1
ATOM 719 C CA . TRP A 1 91 ? 2.472 0.759 -18.221 1.00 92.62 91 TRP A CA 1
ATOM 720 C C . TRP A 1 91 ? 2.547 -0.719 -17.846 1.00 92.62 91 TRP A C 1
ATOM 722 O O . TRP A 1 91 ? 2.403 -1.620 -18.678 1.00 92.62 91 TRP A O 1
ATOM 732 N N . ARG A 1 92 ? 2.739 -0.966 -16.554 1.00 94.12 92 ARG A N 1
ATOM 733 C CA . ARG A 1 92 ? 2.731 -2.280 -15.922 1.00 94.12 92 ARG A CA 1
ATOM 734 C C . ARG A 1 92 ? 1.747 -2.265 -14.765 1.00 94.12 92 ARG A C 1
ATOM 736 O O . ARG A 1 92 ? 1.717 -1.323 -13.979 1.00 94.12 9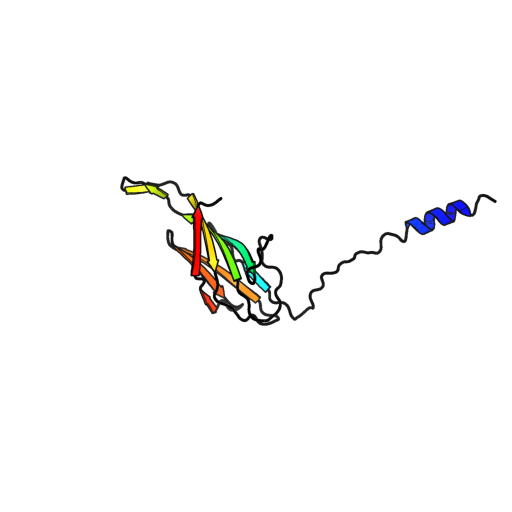2 ARG A O 1
ATOM 743 N N . THR A 1 93 ? 0.978 -3.338 -14.637 1.00 97.19 93 THR A N 1
ATOM 744 C CA . THR A 1 93 ? 0.065 -3.535 -13.510 1.00 97.19 93 THR A CA 1
ATOM 745 C C . THR A 1 93 ? 0.529 -4.716 -12.682 1.00 97.19 93 THR A C 1
ATOM 747 O O . THR A 1 93 ? 0.721 -5.810 -13.210 1.00 97.19 93 THR A O 1
ATOM 750 N N . CYS A 1 94 ? 0.662 -4.519 -11.377 1.00 97.62 94 CYS A N 1
ATOM 751 C CA . CYS A 1 94 ? 0.933 -5.576 -10.417 1.00 97.62 94 CYS A CA 1
ATOM 752 C C . CYS A 1 94 ? -0.157 -5.629 -9.347 1.00 97.62 94 CYS A C 1
ATOM 754 O O . CYS A 1 94 ? -0.685 -4.603 -8.924 1.00 97.62 94 CYS A O 1
ATOM 756 N N . ILE A 1 95 ? -0.489 -6.837 -8.902 1.00 98.12 95 ILE A N 1
ATOM 757 C CA . ILE A 1 95 ? -1.300 -7.067 -7.711 1.00 98.12 95 ILE A CA 1
ATOM 758 C C . ILE A 1 95 ? -0.336 -7.316 -6.558 1.00 98.12 95 ILE A C 1
ATOM 760 O O . ILE A 1 95 ? 0.413 -8.294 -6.564 1.00 98.12 95 ILE A O 1
ATOM 764 N N . MET A 1 96 ? -0.349 -6.405 -5.595 1.00 98.56 96 MET A N 1
ATOM 765 C CA . MET A 1 96 ? 0.468 -6.436 -4.389 1.00 98.56 96 MET A CA 1
ATOM 766 C C . MET A 1 96 ? -0.383 -6.982 -3.247 1.00 98.56 96 MET A C 1
ATOM 768 O O . MET A 1 96 ? -1.489 -6.491 -3.020 1.00 98.56 96 MET A O 1
ATOM 772 N N . GLN A 1 97 ? 0.116 -7.982 -2.529 1.00 98.62 97 GLN A N 1
ATOM 773 C CA . GLN A 1 97 ? -0.588 -8.615 -1.420 1.00 98.62 97 GLN A CA 1
ATOM 774 C C . GLN A 1 97 ? 0.130 -8.307 -0.109 1.00 98.62 97 GLN A C 1
ATOM 776 O O . GLN A 1 97 ? 1.299 -8.652 0.063 1.00 98.62 97 GLN A O 1
ATOM 781 N N . LEU A 1 98 ? -0.570 -7.665 0.823 1.00 98.50 98 LEU A N 1
ATOM 782 C CA . LEU A 1 98 ? -0.073 -7.500 2.184 1.00 98.50 98 LEU A CA 1
ATOM 783 C C . LEU A 1 98 ? -0.234 -8.821 2.957 1.00 98.50 98 LEU A C 1
ATOM 785 O O . LEU A 1 98 ? -1.234 -9.526 2.764 1.00 98.50 98 LEU A O 1
ATOM 789 N N . PRO A 1 99 ? 0.711 -9.154 3.854 1.00 98.12 99 PRO A N 1
ATOM 790 C CA . PRO A 1 99 ? 0.463 -10.132 4.906 1.00 98.12 99 PRO A CA 1
ATOM 791 C C . PRO A 1 99 ? -0.818 -9.781 5.684 1.00 98.12 99 PRO A C 1
ATOM 793 O O . PRO A 1 99 ? -1.204 -8.606 5.706 1.00 98.12 99 PRO A O 1
ATOM 796 N N . PRO A 1 100 ? -1.480 -10.761 6.328 1.00 97.50 100 PRO A N 1
ATOM 797 C CA . PRO A 1 100 ? -2.582 -10.470 7.236 1.00 97.50 100 PRO A CA 1
ATOM 798 C C . PRO A 1 100 ? -2.171 -9.397 8.248 1.00 97.50 100 PRO A C 1
ATOM 800 O O . PRO A 1 100 ? -1.109 -9.486 8.866 1.00 97.50 100 PRO A O 1
ATOM 803 N N . VAL A 1 101 ? -2.992 -8.360 8.376 1.00 96.50 101 VAL A N 1
ATOM 804 C CA . VAL A 1 101 ? -2.740 -7.231 9.271 1.00 96.50 101 VAL A CA 1
ATOM 805 C C . VAL A 1 101 ? -3.909 -7.067 10.224 1.00 96.50 101 VAL A C 1
ATOM 807 O O . VAL A 1 101 ? -5.056 -7.017 9.790 1.00 96.50 101 VAL A O 1
ATOM 810 N N . SER A 1 102 ? -3.606 -6.956 11.516 1.00 96.19 102 SER A N 1
ATOM 811 C CA . SER A 1 102 ? -4.587 -6.596 12.536 1.00 96.19 102 SER A CA 1
ATOM 812 C C . SER A 1 102 ? -4.679 -5.078 12.645 1.00 96.19 102 SER A C 1
ATOM 814 O O . SER A 1 102 ? -3.720 -4.405 13.030 1.00 96.19 102 SER A O 1
ATOM 816 N N . LEU A 1 103 ? -5.822 -4.540 12.240 1.00 95.75 103 LEU A N 1
ATOM 817 C CA . LEU A 1 103 ? -6.115 -3.118 12.224 1.00 95.75 103 LEU A CA 1
ATOM 818 C C . LEU A 1 103 ? -6.915 -2.731 13.467 1.00 95.75 103 LEU A C 1
ATOM 820 O O . LEU A 1 103 ? -7.832 -3.445 13.870 1.00 95.75 103 LEU A O 1
ATOM 824 N N . GLN A 1 104 ? -6.586 -1.591 14.066 1.00 94.81 104 GLN A N 1
ATOM 825 C CA . GLN A 1 104 ? -7.233 -1.123 15.293 1.00 94.81 104 GLN A CA 1
ATOM 826 C C . GLN A 1 104 ? -8.220 0.006 14.995 1.00 94.81 104 GLN A C 1
ATOM 828 O O . GLN A 1 104 ? -7.924 0.889 14.189 1.00 94.81 104 GLN A O 1
ATOM 833 N N . ALA A 1 105 ? -9.372 -0.020 15.667 1.00 92.62 105 ALA A N 1
ATOM 834 C CA . ALA A 1 105 ? -10.415 0.997 15.552 1.00 92.62 105 ALA A CA 1
ATOM 835 C C . ALA A 1 105 ? -9.868 2.406 15.822 1.00 92.62 105 ALA A C 1
ATOM 837 O O . ALA A 1 105 ? -9.019 2.589 16.694 1.00 92.62 105 ALA A O 1
ATOM 838 N N . GLY A 1 106 ? -10.355 3.397 15.072 1.00 88.38 106 GLY A N 1
ATOM 839 C CA . GLY A 1 106 ? -9.955 4.797 15.234 1.00 88.38 106 GLY A CA 1
ATOM 840 C C . GLY A 1 106 ? -8.565 5.139 14.688 1.00 88.38 106 GLY A C 1
ATOM 841 O O . GLY A 1 106 ? -8.220 6.317 14.624 1.00 88.38 106 GLY A O 1
ATOM 842 N N . ASN A 1 107 ? -7.780 4.151 14.243 1.00 91.44 107 ASN A N 1
ATOM 843 C CA . ASN A 1 107 ? -6.491 4.406 13.613 1.00 91.44 107 ASN A CA 1
ATOM 844 C C . ASN A 1 107 ? -6.622 4.682 12.112 1.00 91.44 107 ASN A C 1
ATOM 846 O O . ASN A 1 107 ? -7.492 4.167 11.399 1.00 91.44 107 ASN A O 1
ATOM 850 N N . HIS A 1 108 ? -5.666 5.468 11.625 1.00 93.75 108 HIS A N 1
ATOM 851 C CA . HIS A 1 108 ? -5.470 5.745 10.212 1.00 93.75 108 HIS A CA 1
ATOM 852 C C . HIS A 1 108 ? -4.193 5.060 9.737 1.00 93.75 108 HIS A C 1
ATOM 854 O O . HIS A 1 108 ? -3.142 5.171 10.370 1.00 93.75 108 HIS A O 1
ATOM 860 N N . TYR A 1 109 ? -4.293 4.366 8.608 1.00 97.25 109 TYR A N 1
ATOM 861 C CA . TYR A 1 109 ? -3.165 3.692 7.985 1.00 97.25 109 TYR A CA 1
ATOM 862 C C . TYR A 1 109 ? -2.978 4.175 6.553 1.00 97.25 109 TYR A C 1
ATOM 864 O O . TYR A 1 109 ? -3.938 4.497 5.840 1.00 97.25 109 TYR A O 1
ATOM 872 N N . HIS A 1 110 ? -1.727 4.171 6.111 1.00 97.88 110 HIS A N 1
ATOM 873 C CA . HIS A 1 110 ? -1.346 4.577 4.768 1.00 97.88 110 HIS A CA 1
ATOM 874 C C . HIS A 1 110 ? -0.718 3.408 4.029 1.00 97.88 110 HIS A C 1
ATOM 876 O O . HIS A 1 110 ? 0.162 2.725 4.544 1.00 97.88 110 HIS A O 1
ATOM 882 N N . ILE A 1 111 ? -1.146 3.192 2.792 1.00 98.50 111 ILE A N 1
ATOM 883 C CA . ILE A 1 111 ? -0.474 2.281 1.876 1.00 98.50 111 ILE A CA 1
ATOM 884 C C . ILE A 1 111 ? 0.314 3.125 0.892 1.00 98.50 111 ILE A C 1
ATOM 886 O O . ILE A 1 111 ? -0.257 3.907 0.127 1.00 98.50 111 ILE A O 1
ATOM 890 N N . ARG A 1 112 ? 1.631 2.945 0.909 1.00 98.31 112 ARG A N 1
ATOM 891 C CA . ARG A 1 112 ? 2.563 3.638 0.026 1.00 98.31 112 ARG A CA 1
ATOM 892 C C . ARG A 1 112 ? 3.194 2.668 -0.945 1.00 98.31 112 ARG A C 1
ATOM 894 O O . ARG A 1 112 ? 3.275 1.467 -0.691 1.00 98.31 112 ARG A O 1
ATOM 901 N N . ALA A 1 113 ? 3.674 3.216 -2.050 1.00 97.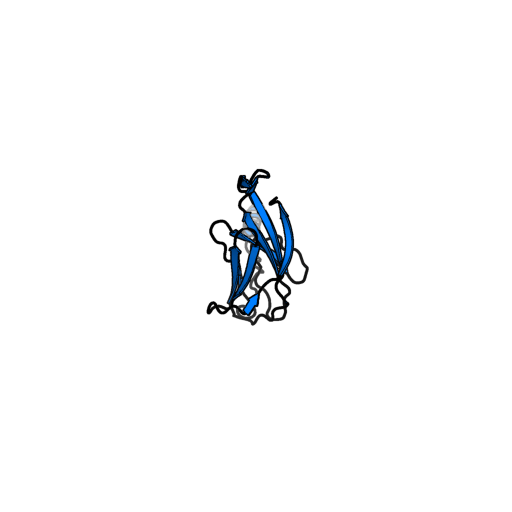94 113 ALA A N 1
ATOM 902 C CA . ALA A 1 113 ? 4.414 2.458 -3.030 1.00 97.94 113 ALA A CA 1
ATOM 903 C C . ALA A 1 113 ? 5.589 3.247 -3.595 1.00 97.94 113 ALA A C 1
ATOM 905 O O . ALA A 1 113 ? 5.609 4.479 -3.613 1.00 97.94 113 ALA A O 1
ATOM 906 N N . ARG A 1 114 ? 6.565 2.494 -4.092 1.00 96.00 114 ARG A N 1
ATOM 907 C CA . ARG A 1 114 ? 7.723 2.987 -4.828 1.00 96.00 114 ARG A CA 1
ATOM 908 C C . ARG A 1 114 ? 8.036 2.019 -5.960 1.00 96.00 114 ARG A C 1
ATOM 910 O O . ARG A 1 114 ? 7.762 0.827 -5.873 1.00 96.00 114 ARG A O 1
ATOM 917 N N . ARG A 1 115 ? 8.667 2.535 -7.007 1.00 92.00 115 ARG A N 1
ATOM 918 C CA . ARG A 1 115 ? 9.257 1.745 -8.084 1.00 92.00 115 ARG A CA 1
ATOM 919 C C . ARG A 1 115 ? 10.769 1.922 -8.098 1.00 92.00 115 ARG A C 1
ATOM 921 O O . ARG A 1 115 ? 11.254 3.051 -8.027 1.00 92.00 115 ARG A O 1
ATOM 928 N N . LEU A 1 116 ? 11.497 0.822 -8.257 1.00 89.25 116 LEU A N 1
ATOM 929 C CA . LEU A 1 116 ? 12.923 0.817 -8.581 1.00 89.25 116 LEU A CA 1
ATOM 930 C C . LEU A 1 116 ? 13.108 0.124 -9.934 1.00 89.25 116 LEU A C 1
ATOM 932 O O . LEU A 1 116 ? 13.106 -1.098 -10.028 1.00 89.25 116 LEU A O 1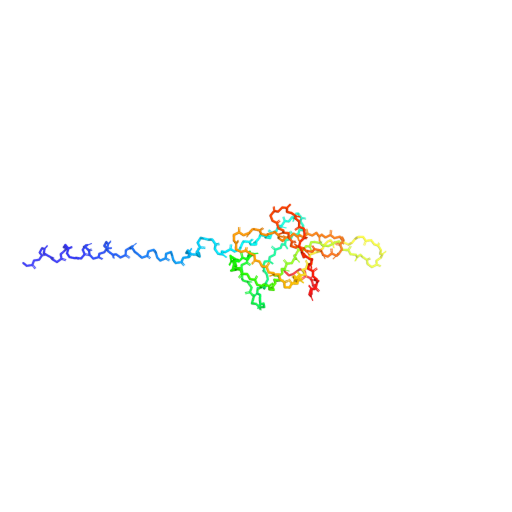
ATOM 936 N N . GLY A 1 117 ? 13.192 0.905 -11.013 1.00 86.06 117 GLY A N 1
ATOM 937 C CA . GLY A 1 117 ? 13.211 0.354 -12.371 1.00 86.06 117 GLY A CA 1
ATOM 938 C C . GLY A 1 117 ? 11.926 -0.419 -12.682 1.00 86.06 117 GLY A C 1
ATOM 939 O O . GLY A 1 117 ? 10.872 0.188 -12.859 1.00 86.06 117 GLY A O 1
ATOM 940 N N . ARG A 1 118 ? 12.010 -1.752 -12.753 1.00 87.31 118 ARG A N 1
ATOM 941 C CA . ARG A 1 118 ? 10.850 -2.637 -12.963 1.00 87.31 118 ARG A CA 1
ATOM 942 C C . ARG A 1 118 ? 10.252 -3.176 -11.668 1.00 87.31 118 ARG A C 1
ATOM 944 O O . ARG A 1 118 ? 9.127 -3.673 -11.723 1.00 87.31 118 ARG A O 1
ATOM 951 N N . ASP A 1 119 ? 10.957 -3.048 -10.549 1.00 91.94 119 ASP A N 1
ATOM 952 C CA . ASP A 1 119 ? 10.592 -3.686 -9.290 1.00 91.94 119 ASP A CA 1
ATOM 953 C C . ASP A 1 119 ? 9.582 -2.824 -8.523 1.00 91.94 119 ASP A C 1
ATOM 955 O O . ASP A 1 119 ? 9.911 -1.698 -8.117 1.00 91.94 119 ASP A O 1
ATOM 959 N N . PRO A 1 120 ? 8.344 -3.314 -8.332 1.00 96.56 120 PRO A N 1
ATOM 960 C CA . PRO A 1 120 ? 7.351 -2.630 -7.526 1.00 96.56 120 PRO A CA 1
ATOM 961 C C . PRO A 1 120 ? 7.587 -2.922 -6.045 1.00 96.56 120 PRO A C 1
ATOM 963 O O . PRO A 1 120 ? 7.812 -4.062 -5.637 1.00 96.56 120 PRO A O 1
ATOM 966 N N . GLN A 1 121 ? 7.475 -1.890 -5.220 1.00 97.81 121 GLN A N 1
ATOM 967 C CA . GLN A 1 121 ? 7.467 -2.002 -3.769 1.00 97.81 121 GLN A CA 1
ATOM 968 C C . GLN A 1 121 ? 6.205 -1.347 -3.231 1.00 97.81 121 GLN A C 1
ATOM 970 O O . GLN A 1 121 ? 5.850 -0.248 -3.650 1.00 97.81 121 GLN A O 1
ATOM 975 N N . LEU A 1 122 ? 5.547 -2.014 -2.286 1.00 98.50 122 LEU A N 1
ATOM 976 C CA . LEU A 1 122 ? 4.375 -1.502 -1.589 1.00 98.50 122 LEU A CA 1
ATOM 977 C C . LEU A 1 122 ? 4.445 -1.911 -0.123 1.00 98.50 122 LEU A C 1
ATOM 979 O O . LEU A 1 122 ? 4.876 -3.020 0.201 1.00 98.50 122 LEU A O 1
ATOM 983 N N . TRP A 1 123 ? 4.039 -1.015 0.764 1.00 98.50 123 TRP A N 1
ATOM 984 C CA . TRP A 1 123 ? 4.050 -1.260 2.198 1.00 98.50 123 TRP A CA 1
ATOM 985 C C . TRP A 1 123 ? 2.930 -0.497 2.903 1.00 98.50 123 TRP A C 1
ATOM 987 O O . TRP A 1 123 ? 2.354 0.447 2.359 1.00 98.50 123 TRP A O 1
ATOM 997 N N . LEU A 1 124 ? 2.616 -0.957 4.109 1.00 98.62 124 LEU A N 1
ATOM 998 C CA . LEU A 1 124 ? 1.661 -0.350 5.024 1.00 98.62 124 LEU A CA 1
ATOM 999 C C . LEU A 1 124 ? 2.416 0.433 6.097 1.00 98.62 124 LEU A C 1
ATOM 1001 O O . LEU A 1 124 ? 3.386 -0.079 6.660 1.00 98.62 124 LEU A O 1
ATOM 1005 N N . GLU A 1 125 ? 1.933 1.625 6.414 1.00 98.25 125 GLU A N 1
ATOM 1006 C CA . GLU A 1 125 ? 2.409 2.477 7.500 1.00 98.25 125 GLU A CA 1
ATOM 1007 C C . GLU A 1 125 ? 1.263 2.842 8.444 1.00 98.25 125 GLU A C 1
ATOM 1009 O O . GLU A 1 125 ? 0.100 2.910 8.030 1.00 98.25 125 GLU A O 1
ATOM 1014 N N . ASP A 1 126 ? 1.597 3.101 9.705 1.00 96.75 126 ASP A N 1
ATOM 1015 C CA . ASP A 1 126 ? 0.696 3.794 10.628 1.00 96.75 126 ASP A CA 1
ATOM 1016 C C . ASP A 1 126 ? 0.676 5.317 10.383 1.00 96.75 126 ASP A C 1
ATOM 1018 O O . ASP A 1 126 ? 1.372 5.847 9.512 1.00 96.75 126 ASP A O 1
ATOM 1022 N N . ALA A 1 127 ? -0.125 6.035 11.172 1.00 94.88 127 ALA A N 1
ATOM 1023 C CA . ALA A 1 127 ? -0.252 7.489 11.097 1.00 94.88 127 ALA A CA 1
ATOM 1024 C C . ALA A 1 127 ? 1.058 8.254 11.384 1.00 94.88 127 ALA A C 1
ATOM 1026 O O . ALA A 1 127 ? 1.180 9.415 11.000 1.00 94.88 127 ALA A O 1
ATOM 1027 N N . THR A 1 128 ? 2.044 7.625 12.035 1.00 96.62 128 THR A N 1
ATOM 1028 C CA . THR A 1 128 ? 3.368 8.222 12.293 1.00 96.62 128 THR A CA 1
ATOM 1029 C C . THR A 1 128 ? 4.340 8.028 11.127 1.00 96.62 128 THR A C 1
ATOM 1031 O O . THR A 1 128 ? 5.440 8.577 11.141 1.00 96.62 128 THR A O 1
ATOM 1034 N N . GLY A 1 129 ? 3.945 7.258 10.106 1.00 96.62 129 GLY A N 1
ATOM 1035 C CA . GLY A 1 129 ? 4.794 6.887 8.975 1.00 96.62 129 GLY A CA 1
ATOM 1036 C C . GLY A 1 129 ? 5.688 5.676 9.251 1.00 96.62 129 GLY A C 1
ATOM 1037 O O . GLY A 1 129 ? 6.554 5.349 8.439 1.00 96.62 129 GLY A O 1
ATOM 1038 N N . LYS A 1 130 ? 5.508 4.974 10.377 1.00 97.38 130 LYS A N 1
ATOM 1039 C CA . LYS A 1 130 ? 6.265 3.752 10.656 1.00 97.38 130 LYS A CA 1
ATOM 1040 C C . LYS A 1 130 ? 5.758 2.625 9.763 1.00 97.38 130 LYS A C 1
ATOM 1042 O O . LYS A 1 130 ? 4.595 2.234 9.842 1.00 97.38 130 LYS A O 1
ATOM 1047 N N . GLN A 1 131 ? 6.653 2.046 8.965 1.00 97.75 131 GLN A N 1
ATOM 1048 C CA . GLN A 1 131 ? 6.348 0.862 8.164 1.00 97.75 131 GLN A CA 1
ATOM 1049 C C . GLN A 1 131 ? 6.018 -0.333 9.072 1.00 97.75 131 GLN A C 1
ATOM 1051 O O . GLN A 1 131 ? 6.849 -0.775 9.864 1.00 97.75 131 GLN A O 1
ATOM 1056 N N . LEU A 1 132 ? 4.816 -0.882 8.915 1.00 97.25 132 LEU A N 1
ATOM 1057 C CA . LEU A 1 132 ? 4.321 -2.033 9.670 1.00 97.25 132 LEU A CA 1
ATOM 1058 C C . LEU A 1 132 ? 4.528 -3.344 8.914 1.00 97.25 132 LEU A C 1
ATOM 1060 O O . LEU A 1 132 ? 4.946 -4.339 9.496 1.00 97.25 132 LEU A O 1
ATOM 1064 N N . GLN A 1 133 ? 4.209 -3.353 7.619 1.00 97.44 133 GLN A N 1
ATOM 1065 C CA . GLN A 1 133 ? 4.217 -4.552 6.781 1.00 97.44 133 GLN A CA 1
ATOM 1066 C C . GLN A 1 133 ? 4.637 -4.202 5.359 1.00 97.44 133 GLN A C 1
ATOM 1068 O O . GLN A 1 133 ? 4.295 -3.136 4.850 1.00 97.44 133 GLN A O 1
ATOM 1073 N N . ARG A 1 134 ? 5.335 -5.120 4.690 1.00 98.25 134 ARG A N 1
ATOM 1074 C CA . ARG A 1 134 ? 5.678 -5.006 3.268 1.00 98.25 134 ARG A CA 1
ATOM 1075 C C . ARG A 1 134 ? 4.879 -6.026 2.469 1.00 98.25 134 ARG A C 1
ATOM 1077 O O . ARG A 1 134 ? 4.770 -7.177 2.875 1.00 98.25 134 ARG A O 1
ATOM 1084 N N . ALA A 1 135 ? 4.333 -5.601 1.336 1.00 98.50 135 ALA A N 1
ATOM 1085 C CA . ALA A 1 135 ? 3.594 -6.481 0.448 1.00 98.50 135 ALA A CA 1
ATOM 1086 C C . ALA A 1 135 ? 4.527 -7.345 -0.407 1.00 98.50 135 ALA A C 1
ATOM 1088 O O . ALA A 1 135 ? 5.621 -6.921 -0.786 1.00 98.50 135 ALA A O 1
ATOM 1089 N N . SER A 1 136 ? 4.052 -8.534 -0.763 1.00 98.31 136 SER A N 1
ATOM 1090 C CA . SER A 1 136 ? 4.640 -9.374 -1.801 1.00 98.31 136 SER A CA 1
ATOM 1091 C C . SER A 1 136 ? 3.930 -9.161 -3.140 1.00 98.31 136 SER A C 1
ATOM 1093 O O . SER A 1 136 ? 2.793 -8.685 -3.208 1.00 98.31 136 SER A O 1
ATOM 1095 N N . ILE A 1 137 ? 4.611 -9.500 -4.232 1.00 98.12 137 ILE A N 1
ATOM 1096 C CA . ILE A 1 137 ? 4.023 -9.473 -5.572 1.00 98.12 137 ILE A CA 1
ATOM 1097 C C . ILE A 1 137 ? 3.217 -10.758 -5.754 1.00 98.12 137 ILE A C 1
ATOM 1099 O O . ILE A 1 137 ? 3.786 -11.846 -5.755 1.00 98.12 137 ILE A O 1
ATOM 1103 N N . ARG A 1 138 ? 1.903 -10.637 -5.951 1.00 97.56 138 ARG A N 1
ATOM 1104 C CA . ARG A 1 138 ? 1.040 -11.776 -6.290 1.00 97.56 138 ARG A CA 1
ATOM 1105 C C . ARG A 1 138 ? 1.087 -12.088 -7.783 1.00 97.56 138 ARG A C 1
ATOM 1107 O O . ARG A 1 138 ? 1.162 -13.244 -8.180 1.00 97.56 138 ARG A O 1
ATOM 1114 N N . SER A 1 139 ? 1.022 -11.052 -8.614 1.00 96.50 139 SER A N 1
ATOM 1115 C CA . SER A 1 139 ? 1.076 -11.172 -10.074 1.00 96.50 139 SER A CA 1
ATOM 1116 C C . SER A 1 139 ? 1.438 -9.835 -10.707 1.00 96.50 139 SER A C 1
ATOM 1118 O O . SER A 1 139 ? 1.062 -8.792 -10.177 1.00 96.50 139 SER A O 1
ATOM 1120 N N . CYS A 1 140 ? 2.079 -9.855 -11.873 1.00 95.88 140 CYS A N 1
ATOM 1121 C CA . CYS A 1 140 ? 2.292 -8.671 -12.702 1.00 95.88 140 CYS A CA 1
ATOM 1122 C C . CYS A 1 140 ? 1.983 -8.980 -14.165 1.00 95.88 140 CYS A C 1
ATOM 1124 O O . CYS A 1 140 ? 2.232 -10.089 -14.628 1.00 95.88 140 CYS A O 1
ATOM 1126 N N . GLY A 1 141 ? 1.516 -7.976 -14.896 1.00 92.50 141 GLY A N 1
ATOM 1127 C CA . GLY A 1 141 ? 1.284 -8.059 -16.329 1.00 92.50 141 GLY A CA 1
ATOM 1128 C C . GLY A 1 141 ? 1.316 -6.682 -16.993 1.00 92.50 141 GLY A C 1
ATOM 1129 O O . GLY A 1 141 ? 1.547 -5.672 -16.316 1.00 92.50 141 GLY A O 1
ATOM 1130 N N . PRO A 1 142 ? 1.098 -6.633 -18.315 1.00 87.81 142 PRO A N 1
ATOM 1131 C CA . PRO A 1 142 ? 0.923 -5.381 -19.042 1.00 87.81 142 PRO A CA 1
ATOM 1132 C C . PRO A 1 142 ? -0.175 -4.512 -18.408 1.00 87.81 142 PRO A C 1
ATOM 1134 O O . PRO A 1 142 ? -1.145 -5.029 -17.847 1.00 87.81 142 PRO A O 1
ATOM 1137 N N . GLY A 1 143 ? -0.010 -3.191 -18.458 1.00 74.00 143 GLY A N 1
ATOM 1138 C CA . GLY A 1 143 ? -1.072 -2.250 -18.116 1.00 74.00 143 GLY A CA 1
ATOM 1139 C C . GLY A 1 143 ? -2.219 -2.356 -19.118 1.00 74.00 143 GLY A C 1
ATOM 1140 O O . GLY A 1 143 ? -2.005 -2.034 -20.280 1.00 74.00 143 GLY A O 1
ATOM 1141 N N . LEU A 1 144 ? -3.390 -2.835 -18.686 1.00 57.25 144 LEU A N 1
ATOM 1142 C CA . LEU A 1 144 ? -4.655 -2.682 -19.416 1.00 57.25 144 LEU A CA 1
ATOM 1143 C C . LEU A 1 144 ? -5.352 -1.404 -18.954 1.00 57.25 144 LEU A C 1
ATOM 1145 O O . LEU A 1 144 ? -5.354 -1.181 -17.717 1.00 57.25 144 LEU A O 1
#

Sequence (144 aa):
MHRLCLTYRITVLLLGLLVCSITLASSPGSDVTLQLHNSTGIELRAWRINGQAQRQLRFPPLQAGEHRLEVRMHYEIPGWRRSGGFGESHWRTCIMQLPPVSLQAGNHYHIRARRLGRDPQLWLEDATGKQLQRASIRSCGPGL

Secondary structure (DSSP, 8-state):
--SSHHHHHHHTGGGSS----------TTTEEEEEE--BTTEEEEEEEETTEEP-SSSPPPEESEEE-EEEEEEEEEEEE-TTSSEEEEEEEEEEEEPPPEEE-TT-EEEEEEEEETTEEEEEEEETT--EEEEPEEEEEEE--

Radius of gyration: 24.31 Å; chains: 1; bounding box: 91×35×46 Å

Organism: NCBI:txid1720063